Protein AF-A0A1H0RPB2-F1 (afdb_monomer)

Mean predicted aligned error: 2.15 Å

Sequence (67 aa):
PVGSLVYVNGLNFASTSKVYFGGVQATSVYMTTKSLKVTVPSGSGIVNVTIVNADGQTSNAFSFTIN

Structure (mmCIF, N/CA/C/O backbone):
data_AF-A0A1H0RPB2-F1
#
_entry.id   AF-A0A1H0RPB2-F1
#
loop_
_atom_site.group_PDB
_atom_site.id
_atom_site.type_symbol
_atom_site.label_atom_id
_atom_site.label_alt_id
_atom_site.label_comp_id
_atom_site.label_asym_id
_atom_site.label_entity_id
_atom_site.label_seq_id
_atom_site.pdbx_PDB_ins_code
_atom_site.Cartn_x
_atom_site.Cartn_y
_atom_site.Cartn_z
_atom_site.occupancy
_atom_site.B_iso_or_equiv
_atom_site.auth_seq_id
_atom_site.auth_comp_id
_atom_site.auth_asym_id
_atom_site.auth_atom_id
_atom_site.pdbx_PDB_model_num
ATOM 1 N N . PRO A 1 1 ? -12.005 10.010 2.404 1.00 87.31 1 PRO A N 1
ATOM 2 C CA . PRO A 1 1 ? -13.166 9.313 3.003 1.00 87.31 1 PRO A CA 1
ATOM 3 C C . PRO A 1 1 ? -13.152 7.834 2.634 1.00 87.31 1 PRO A C 1
ATOM 5 O O . PRO A 1 1 ? -12.480 7.486 1.664 1.00 87.31 1 PRO A O 1
ATOM 8 N N . VAL A 1 2 ? -13.885 6.973 3.337 1.00 95.44 2 VAL A N 1
ATOM 9 C CA . VAL A 1 2 ? -14.078 5.585 2.870 1.00 95.44 2 VAL A CA 1
ATOM 10 C C . VAL A 1 2 ? -14.624 5.587 1.434 1.00 95.44 2 VAL A C 1
ATOM 12 O O . VAL A 1 2 ? -15.486 6.391 1.085 1.00 95.44 2 VAL A O 1
ATOM 15 N N . GLY A 1 3 ? -14.070 4.733 0.572 1.00 95.50 3 GLY A N 1
ATOM 16 C CA . GLY A 1 3 ? -14.452 4.624 -0.838 1.00 95.50 3 GLY A CA 1
ATOM 17 C C . GLY A 1 3 ? -13.881 5.707 -1.759 1.00 95.50 3 GLY A C 1
ATOM 18 O O . GLY A 1 3 ? -14.010 5.593 -2.977 1.00 95.50 3 GLY A O 1
ATOM 19 N N . SER A 1 4 ? -13.212 6.741 -1.232 1.00 96.50 4 SER A N 1
ATOM 20 C CA . SER A 1 4 ? -12.575 7.749 -2.087 1.00 96.50 4 SER A CA 1
ATOM 21 C C . SER A 1 4 ? -11.382 7.166 -2.846 1.00 96.50 4 SER A C 1
ATOM 23 O O . SER A 1 4 ? -10.633 6.353 -2.299 1.00 96.50 4 SER A O 1
ATOM 25 N N . LEU 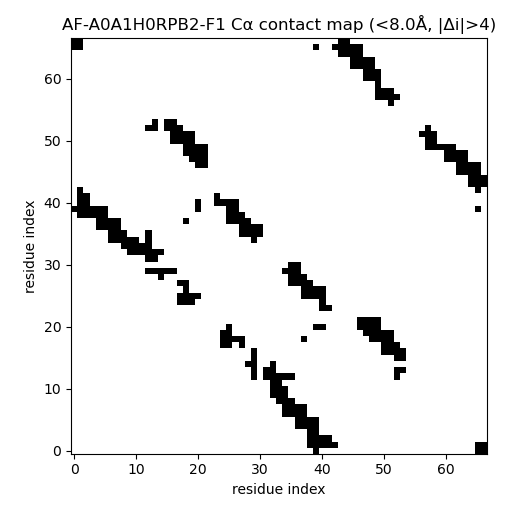A 1 5 ? -11.177 7.625 -4.081 1.00 97.44 5 LEU A N 1
ATOM 26 C CA . LEU A 1 5 ? -10.002 7.289 -4.881 1.00 97.44 5 LEU A CA 1
ATOM 27 C C . LEU A 1 5 ? -8.851 8.240 -4.558 1.00 97.44 5 LEU A C 1
ATOM 29 O O . LEU A 1 5 ? -8.997 9.456 -4.663 1.00 97.44 5 LEU A O 1
ATOM 33 N N . VAL A 1 6 ? -7.699 7.675 -4.211 1.00 97.12 6 VAL A N 1
ATOM 34 C CA . VAL A 1 6 ? -6.466 8.408 -3.909 1.00 97.12 6 VAL A CA 1
ATOM 35 C C . VAL A 1 6 ? -5.310 7.879 -4.753 1.00 97.12 6 VAL A C 1
ATOM 37 O O . VAL A 1 6 ? -5.322 6.727 -5.190 1.00 97.12 6 VAL A O 1
ATOM 40 N N . TYR A 1 7 ? -4.301 8.717 -4.980 1.00 97.56 7 TYR A N 1
ATOM 41 C CA . TYR A 1 7 ? -3.033 8.285 -5.562 1.00 97.56 7 TYR A CA 1
ATOM 42 C C . TYR A 1 7 ? -1.988 8.149 -4.465 1.00 97.56 7 TYR A C 1
ATOM 44 O O . TYR A 1 7 ? -1.778 9.072 -3.680 1.00 97.56 7 TYR A O 1
ATOM 52 N N . VAL A 1 8 ? -1.321 7.002 -4.441 1.00 97.31 8 VAL A N 1
ATOM 53 C CA . VAL A 1 8 ? -0.153 6.760 -3.599 1.00 97.31 8 VAL A CA 1
ATOM 54 C C . VAL A 1 8 ? 1.072 6.876 -4.488 1.00 97.31 8 VAL A C 1
ATOM 56 O O . VAL A 1 8 ? 1.229 6.099 -5.429 1.00 97.31 8 VAL A O 1
ATOM 59 N N . ASN A 1 9 ? 1.922 7.857 -4.200 1.00 97.38 9 ASN A N 1
ATOM 60 C CA . ASN A 1 9 ? 3.147 8.104 -4.951 1.00 97.38 9 ASN A CA 1
ATOM 61 C C . ASN A 1 9 ? 4.357 7.605 -4.163 1.00 97.38 9 ASN A C 1
ATOM 63 O O . ASN A 1 9 ? 4.428 7.776 -2.948 1.00 97.38 9 ASN A O 1
ATOM 67 N N . GLY A 1 10 ? 5.308 6.998 -4.864 1.00 96.25 10 GLY A N 1
ATOM 68 C CA . GLY A 1 10 ? 6.489 6.397 -4.261 1.00 96.25 10 GLY A CA 1
ATOM 69 C C . GLY A 1 10 ? 7.493 5.946 -5.312 1.00 96.25 10 GLY A C 1
ATOM 70 O O . GLY A 1 10 ? 7.574 6.518 -6.399 1.00 96.25 10 GLY A O 1
ATOM 71 N N . LEU A 1 11 ? 8.273 4.924 -4.976 1.00 96.56 11 LEU A N 1
ATOM 72 C CA . LEU A 1 11 ? 9.284 4.332 -5.846 1.00 96.56 11 LEU A CA 1
ATOM 73 C C . LEU A 1 11 ? 9.203 2.806 -5.755 1.00 96.56 11 LEU A C 1
ATOM 75 O O . LEU A 1 11 ? 8.829 2.265 -4.717 1.00 96.56 11 LEU A O 1
ATOM 79 N N . ASN A 1 12 ? 9.619 2.130 -6.826 1.00 96.94 12 ASN A N 1
ATOM 80 C CA . ASN A 1 12 ? 9.780 0.675 -6.894 1.00 96.94 12 ASN A CA 1
ATOM 81 C C . ASN A 1 12 ? 8.501 -0.127 -6.598 1.00 96.94 12 ASN A C 1
ATOM 83 O O . ASN A 1 12 ? 8.556 -1.221 -6.035 1.00 96.94 12 ASN A O 1
ATOM 87 N N . PHE A 1 13 ? 7.341 0.398 -6.992 1.00 97.56 13 PHE A N 1
ATOM 88 C CA . PHE A 1 13 ? 6.114 -0.390 -6.994 1.00 97.56 13 PHE A CA 1
ATOM 89 C C . PHE A 1 13 ? 6.151 -1.442 -8.103 1.00 97.56 13 PHE A C 1
ATOM 91 O O . PHE A 1 13 ? 6.663 -1.203 -9.198 1.00 97.56 13 PHE A O 1
ATOM 98 N N . ALA A 1 14 ? 5.564 -2.594 -7.811 1.00 97.38 14 ALA A N 1
ATOM 99 C CA . ALA A 1 14 ? 5.338 -3.686 -8.738 1.00 97.38 14 ALA A CA 1
ATOM 100 C C . ALA A 1 14 ? 3.843 -3.779 -9.073 1.00 97.38 14 ALA A C 1
ATOM 102 O O . ALA A 1 14 ? 2.982 -3.337 -8.311 1.00 97.38 14 ALA A O 1
ATOM 103 N N . SER A 1 15 ? 3.509 -4.421 -10.192 1.00 96.81 15 SER A N 1
ATOM 104 C CA . SER A 1 15 ? 2.108 -4.660 -10.570 1.00 96.81 15 SER A CA 1
ATOM 105 C C . SER A 1 15 ? 1.335 -5.501 -9.548 1.00 96.81 15 SER A C 1
ATOM 107 O O . SER A 1 15 ? 0.110 -5.434 -9.498 1.00 96.81 15 SER A O 1
ATOM 109 N N . THR A 1 16 ? 2.047 -6.255 -8.707 1.00 97.19 16 THR A 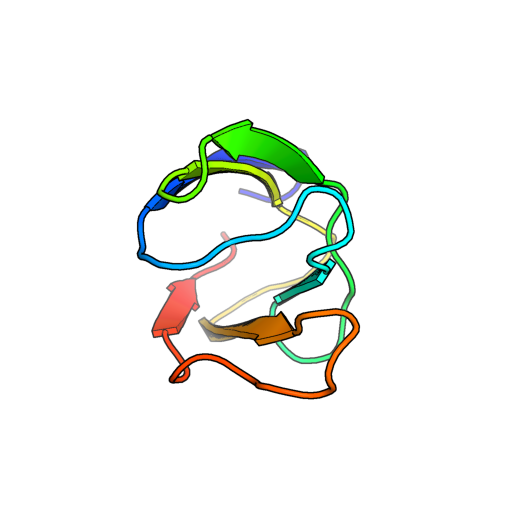N 1
ATOM 110 C CA . THR A 1 16 ? 1.505 -7.099 -7.636 1.00 97.19 16 THR A CA 1
ATOM 111 C C . THR A 1 16 ? 1.623 -6.471 -6.242 1.00 97.19 16 THR A C 1
ATOM 113 O O . THR A 1 16 ? 1.385 -7.164 -5.251 1.00 97.19 16 THR A O 1
ATOM 116 N N . SER A 1 17 ? 2.019 -5.195 -6.133 1.00 98.19 17 SER A N 1
ATOM 117 C CA . SER A 1 17 ? 2.089 -4.489 -4.848 1.00 98.19 17 SER A CA 1
ATOM 118 C C . SER A 1 17 ? 0.719 -4.434 -4.176 1.00 98.19 17 SER A C 1
ATOM 120 O O . SER A 1 17 ? -0.291 -4.121 -4.811 1.00 98.19 17 SER A O 1
ATOM 122 N N . LYS A 1 18 ? 0.689 -4.695 -2.870 1.00 98.44 18 LYS A N 1
ATOM 123 C CA . LYS A 1 18 ? -0.513 -4.621 -2.035 1.00 98.44 18 LYS A CA 1
ATOM 124 C C . LYS A 1 18 ? -0.434 -3.400 -1.132 1.00 98.44 18 LYS A C 1
ATOM 126 O O . LYS A 1 18 ? 0.575 -3.204 -0.462 1.00 98.44 18 LYS A O 1
ATOM 131 N N . VAL A 1 19 ? -1.498 -2.602 -1.103 1.00 98.44 19 VAL A N 1
ATOM 132 C CA . VAL A 1 19 ? -1.608 -1.425 -0.231 1.00 98.44 19 VAL A CA 1
ATOM 133 C C . VAL A 1 19 ? -2.457 -1.773 0.983 1.00 98.44 19 VAL A C 1
ATOM 135 O O . VAL A 1 19 ? -3.530 -2.359 0.840 1.00 98.44 19 VAL A O 1
ATOM 138 N N . TYR A 1 20 ? -1.997 -1.385 2.166 1.00 98.31 20 TYR A N 1
ATOM 139 C CA . TYR A 1 20 ? -2.673 -1.614 3.437 1.00 98.31 20 TYR A CA 1
ATOM 140 C C . TYR A 1 20 ? -2.923 -0.289 4.142 1.00 98.31 20 TYR A C 1
ATOM 142 O O . TYR A 1 20 ? -2.054 0.574 4.157 1.00 98.31 20 TYR A O 1
ATOM 150 N N . PHE A 1 21 ? -4.110 -0.140 4.724 1.00 98.19 21 PHE A N 1
ATOM 151 C CA . PHE A 1 21 ?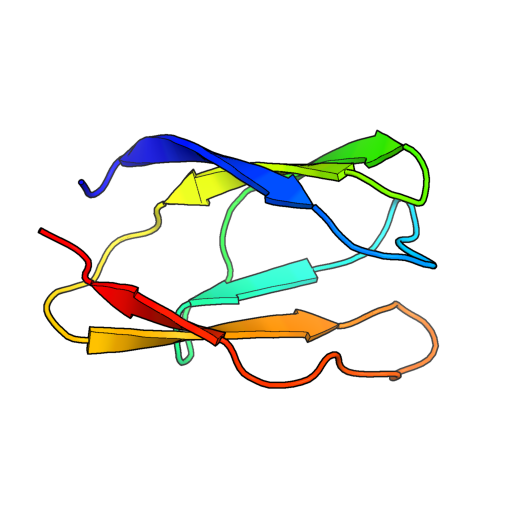 -4.479 0.954 5.620 1.00 98.19 21 PHE A CA 1
ATOM 152 C C . PHE A 1 21 ? -4.663 0.343 7.011 1.00 98.19 21 PHE A C 1
ATOM 154 O O . PHE A 1 21 ? -5.660 -0.327 7.288 1.00 98.19 21 PHE A O 1
ATOM 161 N N . GLY A 1 22 ? -3.655 0.494 7.867 1.00 95.94 22 GLY A N 1
ATOM 162 C CA . GLY A 1 22 ? -3.525 -0.297 9.085 1.00 95.94 22 GLY A CA 1
ATOM 163 C C . GLY A 1 22 ? -3.408 -1.782 8.737 1.00 95.94 22 GLY A C 1
ATOM 164 O O . GLY A 1 22 ? -2.481 -2.188 8.043 1.00 95.94 22 GLY A O 1
ATOM 165 N N . GLY A 1 23 ? -4.365 -2.590 9.197 1.00 95.56 23 GLY A N 1
ATOM 166 C CA . GLY A 1 23 ? -4.449 -4.020 8.873 1.00 95.56 23 GLY A CA 1
ATOM 167 C C . GLY A 1 23 ? -5.341 -4.362 7.674 1.00 95.56 23 GLY A C 1
ATOM 168 O O . GLY A 1 23 ? -5.440 -5.532 7.313 1.00 95.56 23 GLY A O 1
ATOM 169 N N . VAL A 1 24 ? -6.016 -3.382 7.059 1.00 98.00 24 VAL A N 1
ATOM 170 C CA . VAL A 1 24 ? -7.003 -3.634 5.998 1.00 98.00 24 VAL A CA 1
ATOM 171 C C . VAL A 1 24 ? -6.359 -3.465 4.628 1.00 98.00 24 VAL A C 1
ATOM 173 O O . VAL A 1 24 ? -5.865 -2.387 4.295 1.00 98.00 24 VAL A O 1
ATOM 176 N N . GLN A 1 25 ? -6.383 -4.520 3.813 1.00 98.12 25 GLN A N 1
ATOM 177 C CA . GLN A 1 25 ? -5.907 -4.447 2.435 1.00 98.12 25 GLN A CA 1
ATOM 178 C C . GLN A 1 25 ? -6.873 -3.610 1.583 1.00 98.12 25 GLN A C 1
ATOM 180 O O . GLN A 1 25 ? -8.070 -3.889 1.516 1.00 98.12 25 GLN A O 1
ATOM 185 N N . ALA A 1 26 ? -6.342 -2.597 0.906 1.00 98.31 26 ALA A N 1
ATOM 186 C CA . ALA A 1 26 ? -7.087 -1.761 -0.021 1.00 98.31 26 ALA A CA 1
ATOM 187 C C . ALA A 1 26 ? -7.125 -2.373 -1.428 1.00 98.31 26 ALA A C 1
ATOM 189 O O . ALA A 1 26 ? -6.219 -3.100 -1.843 1.00 98.31 26 ALA A O 1
ATOM 190 N N . THR A 1 27 ? -8.154 -2.017 -2.199 1.00 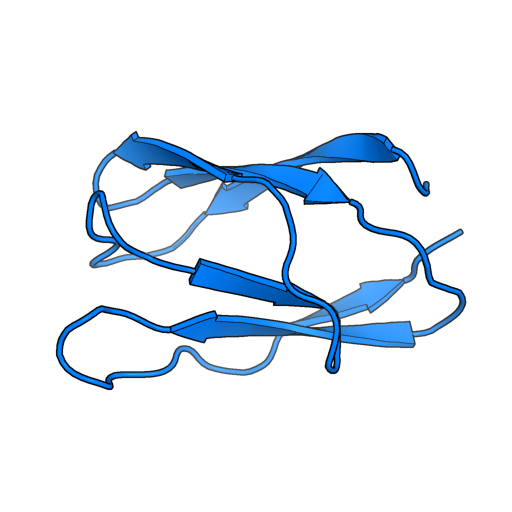98.19 27 THR A N 1
ATOM 191 C CA . THR A 1 27 ? -8.163 -2.291 -3.642 1.00 98.19 27 THR A CA 1
ATOM 192 C C . THR A 1 27 ? -7.316 -1.238 -4.346 1.00 98.19 27 THR A C 1
ATOM 194 O O . THR A 1 27 ? -7.585 -0.040 -4.219 1.00 98.19 27 THR A O 1
ATOM 197 N N . SER A 1 28 ? -6.308 -1.670 -5.101 1.00 97.50 28 SER A N 1
ATOM 198 C CA . SER A 1 28 ? -5.412 -0.781 -5.840 1.00 97.50 28 SER A CA 1
ATOM 199 C C . SER A 1 28 ? -5.201 -1.233 -7.278 1.00 97.50 28 SER A C 1
ATOM 201 O O . SER A 1 28 ? -5.180 -2.423 -7.578 1.00 97.50 28 SER A O 1
ATOM 203 N N . VAL A 1 29 ? -4.996 -0.258 -8.156 1.00 98.25 29 VAL A N 1
ATOM 204 C CA . VAL A 1 29 ? -4.594 -0.436 -9.547 1.00 98.25 29 VAL A CA 1
ATOM 205 C C . VAL A 1 29 ? -3.172 0.089 -9.688 1.00 98.25 29 VAL A C 1
ATOM 207 O O . VAL A 1 29 ? -2.879 1.235 -9.330 1.00 98.25 29 VAL A O 1
ATOM 210 N N . TYR A 1 30 ? -2.288 -0.758 -10.204 1.00 98.25 30 TYR A N 1
ATOM 211 C CA . TYR A 1 30 ? -0.937 -0.354 -10.560 1.00 98.25 30 TYR A CA 1
ATOM 212 C C . TYR A 1 30 ? -0.977 0.592 -11.758 1.00 98.25 30 TYR A C 1
ATOM 214 O O . TYR A 1 30 ? -1.514 0.237 -12.806 1.00 98.25 30 TYR A O 1
ATOM 222 N N . MET A 1 31 ? -0.411 1.789 -11.599 1.00 98.19 31 MET A N 1
ATOM 223 C CA . MET A 1 31 ? -0.324 2.768 -12.684 1.00 98.19 31 MET A CA 1
ATOM 224 C C . MET A 1 31 ? 1.083 2.758 -13.276 1.00 98.19 31 MET A C 1
ATOM 226 O O . MET A 1 31 ? 1.260 2.593 -14.479 1.00 98.19 31 MET A O 1
ATOM 230 N N . THR A 1 32 ? 2.093 2.926 -12.420 1.00 98.19 32 THR A N 1
ATOM 231 C CA . THR A 1 32 ? 3.515 2.919 -12.785 1.00 98.19 32 THR A CA 1
ATOM 232 C C . THR A 1 32 ? 4.351 2.434 -11.603 1.00 98.19 32 THR A C 1
ATOM 234 O O . THR A 1 32 ? 3.854 2.328 -10.481 1.00 98.19 32 THR A O 1
ATOM 237 N N . THR A 1 33 ? 5.659 2.259 -11.802 1.00 97.75 33 THR A N 1
ATOM 238 C CA . THR A 1 33 ? 6.604 1.941 -10.716 1.00 97.75 33 THR A CA 1
ATOM 239 C C . THR A 1 33 ? 6.679 3.023 -9.633 1.00 97.75 33 THR A C 1
ATOM 241 O O . THR A 1 33 ? 7.334 2.824 -8.612 1.00 97.75 33 THR A O 1
ATOM 244 N N . LYS A 1 34 ? 6.025 4.174 -9.841 1.00 98.31 34 LYS A N 1
ATOM 245 C CA . LYS A 1 34 ? 6.006 5.315 -8.923 1.00 98.31 34 LYS A CA 1
ATOM 246 C C . LYS A 1 34 ? 4.612 5.712 -8.445 1.00 98.31 34 LYS A C 1
ATOM 248 O O . LYS A 1 34 ? 4.504 6.640 -7.647 1.00 98.31 34 LYS A O 1
ATOM 253 N N . SER A 1 35 ? 3.548 5.068 -8.930 1.00 97.94 35 SER A N 1
ATOM 254 C CA . SER A 1 35 ? 2.183 5.458 -8.573 1.00 97.94 35 SER A CA 1
ATOM 255 C C . SER A 1 35 ? 1.207 4.285 -8.568 1.00 97.94 35 SER A C 1
ATOM 257 O O . SER A 1 35 ? 1.175 3.471 -9.496 1.00 97.94 35 SER A O 1
ATOM 259 N N . LEU A 1 36 ? 0.369 4.248 -7.535 1.00 98.44 36 LEU A N 1
ATOM 260 C CA . LEU A 1 36 ? -0.774 3.352 -7.401 1.00 98.44 36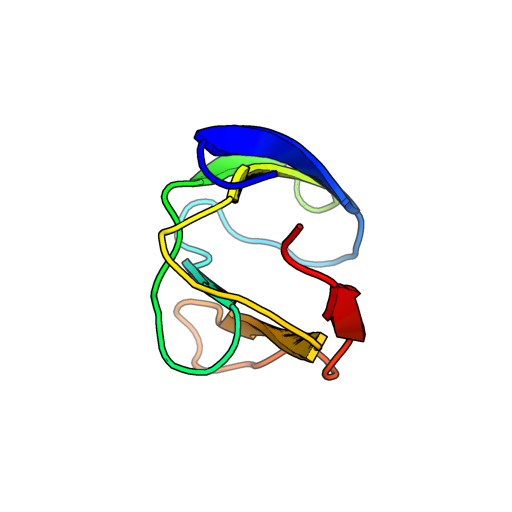 LEU A CA 1
ATOM 261 C C . LEU A 1 36 ? -2.044 4.192 -7.265 1.00 98.44 36 LEU A C 1
ATOM 263 O O . LEU A 1 36 ? -2.077 5.158 -6.501 1.00 98.44 36 LEU A O 1
ATOM 267 N N . LYS A 1 37 ? -3.110 3.797 -7.959 1.00 98.44 37 LYS A N 1
ATOM 268 C CA . LYS A 1 37 ? -4.453 4.338 -7.735 1.00 98.44 37 LYS A CA 1
ATOM 269 C C . LYS A 1 37 ? -5.170 3.431 -6.746 1.00 98.44 37 LYS A C 1
ATOM 271 O O . LYS A 1 37 ? -5.323 2.245 -7.015 1.00 98.44 37 LYS A O 1
ATOM 276 N N . VAL A 1 38 ? -5.599 3.961 -5.609 1.00 98.38 38 VAL A N 1
ATOM 277 C CA . VAL A 1 38 ? -6.081 3.168 -4.473 1.00 98.38 38 VAL A CA 1
ATOM 278 C C . VAL A 1 38 ? -7.466 3.636 -4.050 1.00 98.38 38 VAL A C 1
ATOM 280 O O . VAL A 1 38 ? -7.729 4.833 -3.977 1.00 98.38 38 VAL A O 1
ATOM 283 N N . THR A 1 39 ? -8.353 2.689 -3.762 1.00 98.44 39 THR A N 1
ATOM 284 C CA . THR A 1 39 ? -9.649 2.967 -3.133 1.00 98.44 39 THR A CA 1
ATOM 285 C C . THR A 1 39 ? -9.486 2.846 -1.626 1.00 98.44 39 THR A C 1
ATOM 287 O O . THR A 1 39 ? -9.085 1.785 -1.144 1.00 98.44 39 THR A O 1
ATOM 290 N N . VAL A 1 40 ? -9.779 3.916 -0.883 1.00 97.88 40 VAL A N 1
ATOM 291 C CA . VAL A 1 40 ? -9.681 3.913 0.586 1.00 97.88 40 VAL A CA 1
ATOM 292 C C . VAL A 1 40 ? -10.646 2.858 1.150 1.00 97.88 40 VAL A C 1
ATOM 294 O O . VAL A 1 40 ? -11.848 2.946 0.877 1.00 97.88 40 VAL A O 1
ATOM 297 N N . PRO A 1 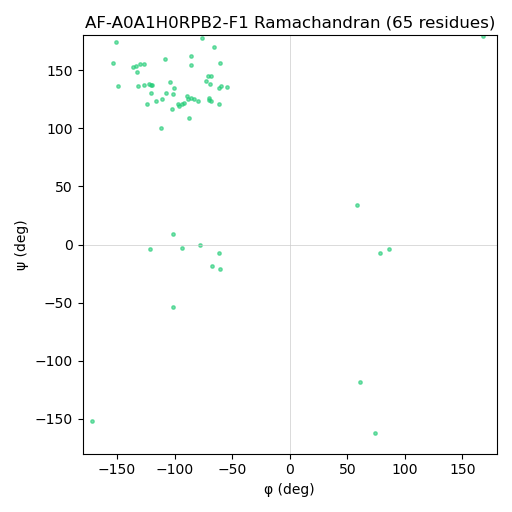41 ? -10.154 1.858 1.901 1.00 97.38 41 PRO A N 1
ATOM 298 C CA . PRO A 1 41 ? -10.992 0.787 2.426 1.00 97.38 41 PRO A CA 1
ATOM 299 C C . PRO A 1 41 ? -11.826 1.263 3.625 1.00 97.38 41 PRO A C 1
ATOM 301 O O . PRO A 1 41 ? -11.713 2.405 4.072 1.00 97.38 41 PRO A O 1
ATOM 304 N N . SER A 1 42 ? -12.672 0.379 4.160 1.00 96.00 42 SER A N 1
ATOM 305 C CA . SER A 1 42 ? -13.400 0.635 5.405 1.00 96.00 42 SER A CA 1
ATOM 306 C C . SER A 1 42 ? -12.437 0.844 6.574 1.00 96.00 42 SER A C 1
ATOM 308 O O . SER A 1 42 ? -11.512 0.055 6.767 1.00 96.00 42 SER A O 1
ATOM 310 N N . GLY A 1 43 ? -12.694 1.866 7.382 1.00 93.44 43 GLY A N 1
ATOM 311 C CA . GLY A 1 43 ? -11.915 2.202 8.567 1.00 93.44 43 GLY A CA 1
ATOM 312 C C . GLY A 1 43 ? -12.306 3.581 9.085 1.00 93.44 43 GLY A C 1
ATOM 313 O O . GLY A 1 43 ? -13.168 4.241 8.506 1.00 93.44 43 GLY A O 1
ATOM 314 N N . SER A 1 44 ? -11.677 4.013 10.171 1.00 95.44 44 SER A N 1
ATOM 315 C CA . SER A 1 44 ? -11.869 5.347 10.736 1.00 95.44 44 SER A CA 1
ATOM 316 C C . SER A 1 44 ? -10.632 5.789 11.513 1.00 95.44 44 SER A C 1
ATOM 318 O O . SER A 1 44 ? -9.843 4.964 11.980 1.00 95.44 44 SER A O 1
ATOM 320 N N . GLY A 1 45 ? -10.462 7.104 11.647 1.00 96.56 45 GLY A N 1
ATOM 321 C CA . GLY A 1 45 ? -9.363 7.690 12.408 1.00 96.56 45 GLY A CA 1
ATOM 322 C C . GLY A 1 45 ? -8.014 7.602 11.693 1.00 96.56 45 GLY A C 1
ATOM 323 O O . GLY A 1 45 ? -7.940 7.448 10.473 1.00 96.56 45 GLY A O 1
ATOM 324 N N . IL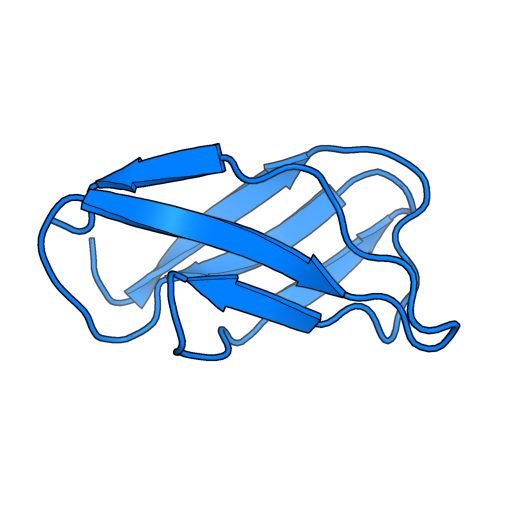E A 1 46 ? -6.935 7.764 12.458 1.00 97.62 46 ILE A N 1
ATOM 325 C CA . ILE A 1 46 ? -5.566 7.758 11.934 1.00 97.62 46 ILE A CA 1
ATOM 326 C C . ILE A 1 46 ? -5.081 6.313 11.803 1.00 97.62 46 ILE A C 1
ATOM 328 O O . ILE A 1 46 ? -5.068 5.563 12.778 1.00 97.62 46 ILE A O 1
ATOM 332 N N . VAL A 1 47 ? -4.634 5.941 10.606 1.00 97.69 47 VAL A N 1
ATOM 333 C CA . VAL A 1 47 ? -4.056 4.631 10.290 1.00 97.69 47 VAL A CA 1
ATOM 334 C C . VAL A 1 47 ? -2.725 4.790 9.562 1.00 97.69 47 VAL A C 1
ATOM 336 O O . VAL A 1 47 ? -2.481 5.794 8.896 1.00 97.69 47 VAL A O 1
ATOM 339 N N . ASN A 1 48 ? -1.866 3.778 9.655 1.00 98.12 48 ASN A N 1
ATOM 340 C CA . ASN A 1 48 ? -0.627 3.728 8.886 1.00 98.12 48 ASN A CA 1
ATOM 341 C C . ASN A 1 48 ? -0.869 3.078 7.529 1.00 98.12 48 ASN A C 1
ATOM 343 O O . ASN A 1 48 ? -1.339 1.945 7.464 1.00 98.12 48 ASN A O 1
ATOM 347 N N . VAL A 1 49 ? -0.511 3.771 6.456 1.00 98.00 49 VAL A N 1
ATOM 348 C CA . VAL A 1 49 ? -0.505 3.224 5.104 1.00 98.00 49 VAL A CA 1
ATOM 349 C C . VAL A 1 49 ? 0.850 2.593 4.823 1.00 98.00 49 VAL A C 1
ATOM 351 O O . VAL A 1 49 ? 1.882 3.243 5.005 1.00 98.00 49 VAL A O 1
ATOM 354 N N . THR A 1 50 ? 0.845 1.340 4.377 1.00 98.31 50 THR A N 1
ATOM 355 C CA . THR A 1 50 ? 2.044 0.609 3.952 1.00 98.31 50 THR A CA 1
ATOM 356 C C . THR A 1 50 ? 1.800 -0.101 2.629 1.00 98.31 50 THR A C 1
ATOM 358 O O . THR A 1 50 ? 0.668 -0.425 2.261 1.00 98.31 50 THR A O 1
ATOM 361 N N . ILE A 1 51 ? 2.879 -0.322 1.884 1.00 98.44 51 ILE A N 1
ATOM 362 C CA . ILE A 1 51 ? 2.867 -1.041 0.616 1.00 98.44 51 ILE A CA 1
ATOM 363 C C . ILE A 1 51 ? 3.796 -2.237 0.755 1.00 98.44 51 ILE A C 1
ATOM 365 O O . ILE A 1 51 ? 4.935 -2.074 1.188 1.00 98.44 51 ILE A O 1
ATOM 369 N N . VAL A 1 52 ? 3.309 -3.418 0.381 1.00 98.25 52 VAL A N 1
ATOM 370 C CA . VAL A 1 52 ? 4.067 -4.672 0.403 1.00 98.25 52 VAL A CA 1
ATOM 371 C C . VAL A 1 52 ? 4.209 -5.192 -1.022 1.00 98.25 52 VAL A C 1
ATOM 373 O O . VAL A 1 52 ? 3.213 -5.404 -1.720 1.00 98.25 52 VAL A O 1
ATOM 376 N N . ASN A 1 53 ? 5.447 -5.394 -1.456 1.00 97.69 53 ASN A N 1
ATOM 377 C CA . ASN A 1 53 ? 5.778 -5.990 -2.746 1.00 97.69 53 ASN A CA 1
ATOM 378 C C . ASN A 1 53 ? 5.807 -7.527 -2.656 1.00 97.69 53 ASN A C 1
ATOM 380 O O . ASN A 1 53 ? 5.893 -8.107 -1.576 1.00 97.69 53 ASN A O 1
ATOM 384 N N . ALA A 1 54 ? 5.737 -8.209 -3.805 1.00 94.88 54 ALA A N 1
ATOM 385 C CA . ALA A 1 54 ? 5.746 -9.678 -3.849 1.00 94.88 54 ALA A CA 1
ATOM 386 C C . ALA A 1 54 ? 7.088 -10.300 -3.419 1.00 94.88 54 ALA A C 1
ATOM 388 O O . ALA A 1 54 ? 7.122 -11.469 -3.050 1.00 94.88 54 ALA A O 1
ATOM 389 N N . ASP A 1 55 ? 8.169 -9.517 -3.434 1.00 94.94 55 ASP A N 1
ATOM 390 C CA . ASP A 1 55 ? 9.485 -9.884 -2.899 1.00 94.94 55 ASP A CA 1
ATOM 391 C C . ASP A 1 55 ? 9.565 -9.773 -1.361 1.00 94.94 55 ASP A C 1
ATOM 393 O O . ASP A 1 55 ? 10.606 -10.057 -0.774 1.00 94.94 55 ASP A O 1
ATOM 397 N N . GLY A 1 56 ? 8.475 -9.366 -0.701 1.00 94.94 56 GLY A N 1
ATOM 398 C CA . GLY A 1 56 ? 8.384 -9.203 0.750 1.00 94.94 56 GLY A CA 1
ATOM 399 C C . GLY A 1 56 ? 8.858 -7.844 1.265 1.00 94.94 56 GLY A C 1
ATOM 400 O O . GLY A 1 56 ? 8.717 -7.570 2.459 1.00 94.94 56 GLY A O 1
ATOM 401 N N . GLN A 1 57 ? 9.377 -6.962 0.403 1.00 97.06 57 GLN A N 1
ATOM 402 C CA . GLN A 1 57 ? 9.770 -5.623 0.833 1.00 97.06 57 GLN A CA 1
ATOM 403 C C . GLN A 1 57 ? 8.546 -4.780 1.189 1.00 97.06 57 GLN A C 1
ATOM 405 O O . GLN A 1 57 ? 7.528 -4.794 0.493 1.00 97.06 57 GLN A O 1
ATOM 410 N N . THR A 1 58 ? 8.666 -4.029 2.282 1.00 97.44 58 THR A N 1
ATOM 411 C CA . THR A 1 58 ? 7.604 -3.166 2.807 1.00 97.44 58 THR A CA 1
ATOM 412 C C . THR A 1 58 ? 8.077 -1.716 2.833 1.00 97.44 58 THR A C 1
ATOM 414 O O . THR A 1 58 ? 9.215 -1.439 3.208 1.00 97.44 58 THR A O 1
ATOM 417 N N . SER A 1 59 ? 7.213 -0.784 2.427 1.00 97.81 59 SER A N 1
ATOM 418 C CA . SER A 1 59 ? 7.492 0.654 2.508 1.00 97.81 59 SER A CA 1
ATOM 419 C C . SER A 1 59 ? 7.604 1.140 3.958 1.00 97.81 59 SER A C 1
ATOM 421 O O . SER A 1 59 ? 7.195 0.463 4.901 1.00 97.81 59 SER A O 1
ATOM 423 N N . ASN A 1 60 ? 8.056 2.381 4.151 1.00 96.75 60 ASN A N 1
ATOM 424 C CA . ASN A 1 60 ? 7.804 3.078 5.410 1.00 96.75 60 ASN A CA 1
ATOM 425 C C . ASN A 1 60 ? 6.291 3.238 5.649 1.00 96.75 60 ASN A C 1
ATOM 427 O O . ASN A 1 60 ? 5.495 3.258 4.705 1.00 96.75 60 ASN A O 1
ATOM 431 N N . ALA A 1 61 ? 5.912 3.386 6.918 1.00 96.81 61 ALA A N 1
ATOM 432 C CA . ALA A 1 61 ? 4.557 3.760 7.289 1.00 96.81 61 ALA A CA 1
ATOM 433 C C . ALA A 1 61 ? 4.301 5.239 6.971 1.00 96.81 61 ALA A C 1
ATOM 435 O O . ALA A 1 61 ? 5.169 6.091 7.183 1.00 96.81 61 ALA A O 1
ATOM 436 N N . PHE A 1 62 ? 3.100 5.533 6.480 1.00 97.19 62 PHE A N 1
ATOM 437 C CA . PHE A 1 62 ? 2.607 6.891 6.273 1.00 97.19 62 PHE A CA 1
ATOM 438 C C . PHE A 1 62 ? 1.286 7.092 7.018 1.00 97.19 62 PHE A C 1
ATOM 440 O O . PHE A 1 62 ? 0.317 6.386 6.747 1.00 97.19 62 PHE A O 1
ATOM 447 N N . SER A 1 63 ? 1.225 8.054 7.937 1.00 97.56 63 SER A N 1
ATOM 448 C CA . SER A 1 63 ? -0.007 8.342 8.677 1.00 97.56 63 SER A CA 1
ATOM 449 C C . SER A 1 63 ? -1.065 8.968 7.76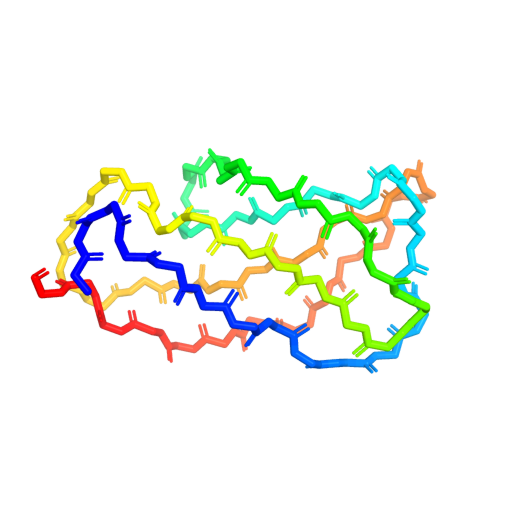9 1.00 97.56 63 SER A C 1
ATOM 451 O O . SER A 1 63 ? -0.838 10.011 7.158 1.00 97.56 63 SER A O 1
ATOM 453 N N . PHE A 1 64 ? -2.245 8.356 7.721 1.00 96.38 64 PHE A N 1
ATOM 454 C CA . PHE A 1 64 ? -3.391 8.806 6.939 1.00 96.38 64 PHE A CA 1
ATOM 455 C C . PHE A 1 64 ? -4.652 8.820 7.802 1.00 96.38 64 PHE A C 1
ATOM 457 O O . PHE A 1 64 ? -4.916 7.865 8.530 1.00 96.38 64 PHE A O 1
ATOM 464 N N . THR A 1 65 ? -5.461 9.872 7.691 1.00 97.44 65 THR A N 1
ATOM 465 C CA . THR A 1 65 ? -6.742 9.961 8.401 1.00 97.44 65 THR A CA 1
ATOM 466 C C . THR A 1 65 ? -7.884 9.517 7.495 1.00 97.44 65 THR A C 1
ATOM 468 O O . THR A 1 65 ? -8.147 10.135 6.460 1.00 97.44 65 THR A O 1
ATOM 471 N N . ILE A 1 66 ? -8.588 8.461 7.900 1.00 95.50 66 ILE A N 1
ATOM 472 C CA . ILE A 1 66 ? -9.851 8.052 7.288 1.00 95.50 66 ILE A CA 1
ATOM 473 C C . ILE A 1 66 ? -10.982 8.818 7.982 1.00 95.50 66 ILE A C 1
ATOM 475 O O . ILE A 1 66 ? -11.290 8.562 9.149 1.00 95.50 66 ILE A O 1
ATOM 479 N N . ASN A 1 67 ? -11.565 9.759 7.235 1.00 88.38 67 ASN A N 1
ATOM 480 C CA . ASN A 1 67 ? -12.764 10.515 7.607 1.00 88.38 67 ASN A CA 1
ATOM 481 C C . ASN A 1 67 ? -14.036 9.845 7.089 1.00 88.38 67 ASN A C 1
ATOM 483 O O . ASN A 1 67 ? -13.986 9.299 5.956 1.00 88.38 67 ASN A O 1
#

pLDDT: mean 96.98, std 1.94, range [87.31, 98.44]

Foldseek 3Di:
DQFDKDKDFAAQDDQQKWKDFAPRTWDWGDDDRGIITTGHHDDAAWTWIWIAHPVGDIDDTDIDGDD

Radius of gyration: 10.93 Å; Cα contacts (8 Å, |Δi|>4): 157; chains: 1; bounding box: 24×20×25 Å

Solvent-accessible surface area (backbone atoms only — not comparable to full-atom values): 3811 Å² total; per-residue (Å²): 75,60,68,37,78,46,78,50,76,61,72,85,50,50,85,70,47,43,42,26,54,54,91,43,74,35,60,68,45,67,72,48,46,41,34,32,43,32,36,39,50,90,74,67,50,79,34,40,34,35,42,38,37,85,88,68,53,64,54,73,77,40,84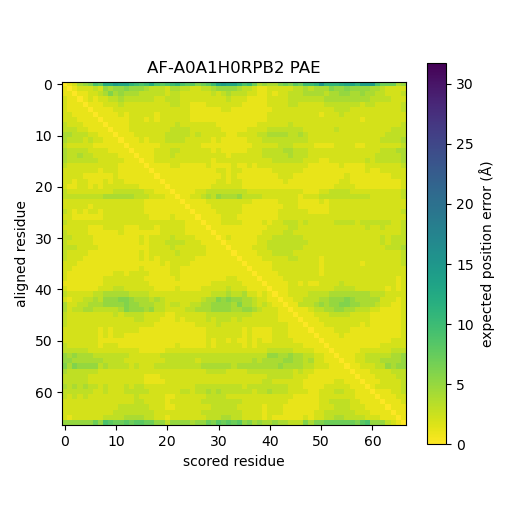,42,72,37,92

Nearest PDB structures (foldseek):
  3mlp-assembly2_F  TM=8.750E-01  e=9.264E-03  Mus musculus
  3mlp-assembly1_B  TM=8.324E-01  e=6.706E-03  Mus musculus
  3n50-assembly4_E-2  TM=8.334E-01  e=7.882E-03  Homo sapiens
  3mlp-assembly1_A  TM=8.618E-01  e=1.351E-02  Mus musculus
  3n50-assembly4_C-3  TM=8.440E-01  e=1.504E-02  Homo sapiens

Secondary structure (DSSP, 8-state):
-TT-EEEEE-SS--TT-EEEETTEEPEEEEEETTEEEEE--S--EEEEEEEE-TTS-BPPPEEEEE-